Protein AF-A0A7Y5DIR7-F1 (afdb_monomer_lite)

Sequence (79 aa):
MAVRHNSNHLPIEDRPAIIETRSRVGDREADASIGKRHRQAIVSIIEWKSGFTLFLFVGLLKSATGVGSKLVDCRFREE

pLDDT: mean 85.77, std 13.22, range [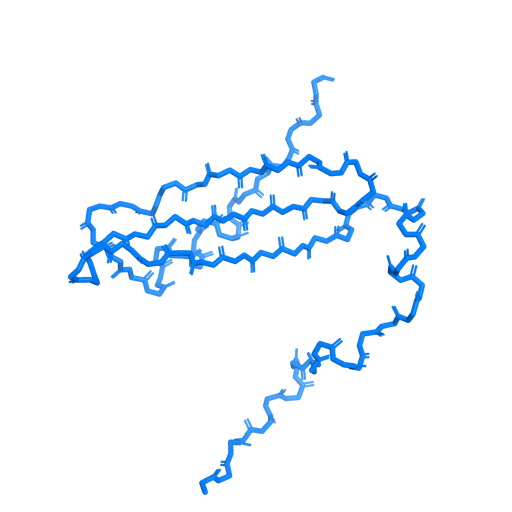38.62, 97.0]

Secondary structure (DSSP, 8-state):
------TT---GGGS-GGGGG--STT-EEEEEEEPGGG--EEEEEEETTT--EEEEEEESS--HHHHHHHHHH------

Radius of gyration: 14.86 Å; chains: 1; bounding box: 36×24×45 Å

Foldseek 3Di:
DDDPPPVPDDPPVRDDPVVVVLPDWDDKDKDWDADPPRQWIWIWMATSNVRDIDIHTLDRGDDPVSNVCCVVVDDDDDD

Structure (mmCIF, N/CA/C/O backbone):
data_AF-A0A7Y5DIR7-F1
#
_entry.id   AF-A0A7Y5DIR7-F1
#
loop_
_atom_site.group_PDB
_atom_site.id
_atom_site.type_symbol
_atom_site.label_atom_id
_atom_site.label_alt_id
_atom_site.label_comp_id
_atom_site.label_asym_id
_atom_site.label_entity_id
_atom_site.label_seq_id
_atom_site.pdbx_PDB_ins_code
_atom_site.Cartn_x
_atom_site.Cartn_y
_atom_site.Cartn_z
_atom_site.occupancy
_atom_site.B_iso_or_equiv
_atom_site.auth_seq_id
_atom_site.auth_comp_id
_atom_site.auth_asym_id
_atom_site.auth_atom_id
_atom_site.pdbx_PDB_model_num
ATOM 1 N N . MET A 1 1 ? -11.011 -2.541 -26.290 1.00 38.62 1 MET A N 1
ATOM 2 C CA . MET A 1 1 ? -9.994 -3.429 -25.689 1.00 38.62 1 MET A CA 1
ATOM 3 C C . MET A 1 1 ? -10.612 -4.029 -24.435 1.00 38.62 1 MET A C 1
ATOM 5 O O . MET A 1 1 ? -10.764 -3.320 -23.454 1.00 38.62 1 MET A O 1
ATOM 9 N N . ALA A 1 2 ? -11.107 -5.267 -24.504 1.00 44.50 2 ALA A N 1
ATOM 10 C CA . ALA A 1 2 ? -11.753 -5.908 -23.361 1.00 44.50 2 ALA A CA 1
ATOM 11 C C . ALA A 1 2 ? -10.666 -6.430 -22.413 1.00 44.50 2 ALA A C 1
ATOM 13 O O . ALA A 1 2 ? -9.950 -7.375 -22.746 1.00 44.50 2 ALA A O 1
ATOM 14 N N . VAL A 1 3 ? -10.505 -5.775 -21.264 1.00 54.59 3 VAL A N 1
ATOM 15 C CA . VAL A 1 3 ? -9.664 -6.285 -20.179 1.00 54.59 3 VAL A CA 1
ATOM 16 C C . VAL A 1 3 ? -10.353 -7.542 -19.659 1.00 54.59 3 VAL A C 1
ATOM 18 O O . VAL A 1 3 ? -11.500 -7.485 -19.219 1.00 54.59 3 VAL A O 1
ATOM 21 N N . ARG A 1 4 ? -9.693 -8.698 -19.772 1.00 51.41 4 ARG A N 1
ATOM 22 C CA . ARG A 1 4 ? -10.198 -9.932 -19.167 1.00 51.41 4 ARG A CA 1
ATOM 23 C C . ARG A 1 4 ? -10.253 -9.713 -17.658 1.00 51.41 4 ARG A C 1
ATOM 25 O O . ARG A 1 4 ? -9.215 -9.510 -17.037 1.00 51.41 4 ARG A O 1
ATOM 32 N N . HIS A 1 5 ? -11.459 -9.725 -17.099 1.00 55.97 5 HIS A N 1
ATOM 33 C CA . HIS A 1 5 ? -11.669 -9.660 -15.660 1.00 55.97 5 HIS A CA 1
ATOM 34 C C . HIS A 1 5 ? -11.110 -10.956 -15.067 1.00 55.97 5 HIS A C 1
ATOM 36 O O . HI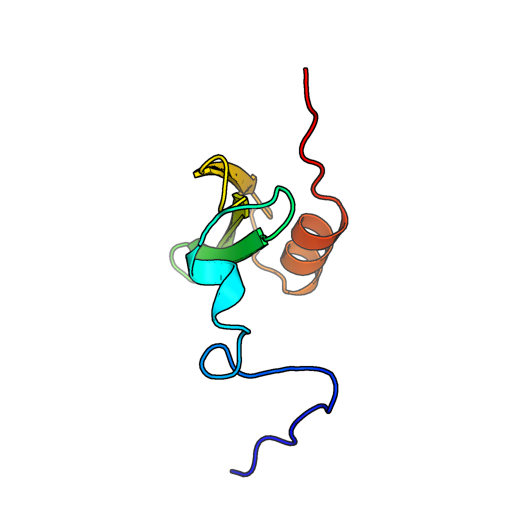S A 1 5 ? -11.660 -12.037 -15.278 1.00 55.97 5 HIS A O 1
ATOM 42 N N . ASN A 1 6 ? -9.958 -10.8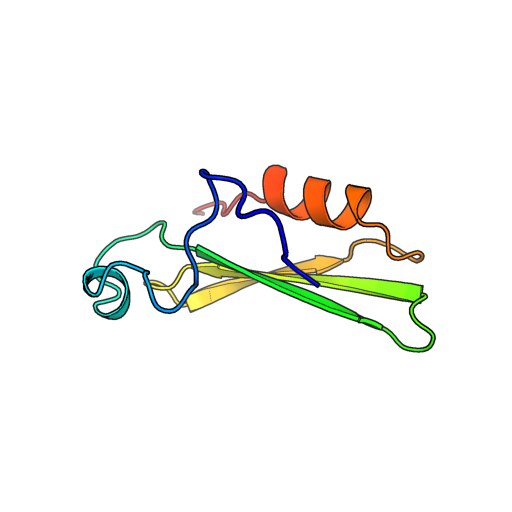70 -14.407 1.00 58.47 6 ASN A N 1
ATOM 43 C CA . ASN A 1 6 ? -9.488 -11.956 -13.564 1.00 58.47 6 ASN A CA 1
ATOM 44 C C . ASN A 1 6 ? -10.483 -12.053 -12.401 1.00 58.47 6 ASN A C 1
ATOM 46 O O . ASN A 1 6 ? -10.658 -11.082 -11.670 1.00 58.47 6 ASN A O 1
ATOM 50 N N . SER A 1 7 ? -11.154 -13.193 -12.246 1.00 60.19 7 SER A N 1
ATOM 51 C CA . SER A 1 7 ? -12.279 -13.402 -11.318 1.00 60.19 7 SER A CA 1
ATOM 52 C C . SER A 1 7 ? -11.928 -13.237 -9.833 1.00 60.19 7 SER A C 1
ATOM 54 O O . SER A 1 7 ? -12.803 -13.356 -8.985 1.00 60.19 7 SER A O 1
ATOM 56 N N . ASN A 1 8 ? -10.658 -12.964 -9.521 1.00 71.31 8 ASN A N 1
ATOM 57 C CA . ASN A 1 8 ? -10.155 -12.702 -8.175 1.00 71.31 8 ASN A CA 1
ATOM 58 C C . ASN A 1 8 ? -9.865 -11.212 -7.896 1.00 71.31 8 ASN A C 1
ATOM 60 O O . ASN A 1 8 ? -9.291 -10.888 -6.861 1.00 71.31 8 ASN A O 1
ATOM 64 N N . HIS A 1 9 ? -10.200 -10.307 -8.821 1.00 72.31 9 HIS A N 1
ATOM 65 C CA . HIS A 1 9 ? -10.111 -8.863 -8.608 1.00 72.31 9 HIS A CA 1
ATOM 66 C C . HIS A 1 9 ? -11.521 -8.295 -8.542 1.00 72.31 9 HIS A C 1
ATOM 68 O O . HIS A 1 9 ? -12.286 -8.441 -9.491 1.00 72.31 9 HIS A O 1
ATOM 74 N N . LEU A 1 10 ? -11.840 -7.652 -7.424 1.00 81.38 10 LEU A N 1
ATOM 75 C CA . LEU A 1 10 ? -13.032 -6.829 -7.294 1.00 81.38 10 LEU A CA 1
ATOM 76 C C . LEU A 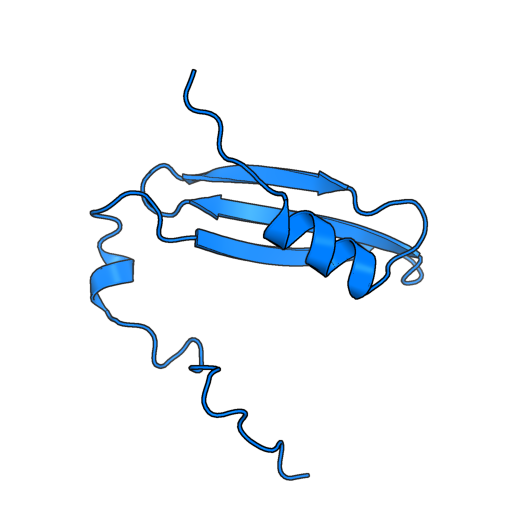1 10 ? -12.633 -5.372 -7.575 1.00 81.38 10 LEU A C 1
ATOM 78 O O . LEU A 1 10 ? -11.610 -4.927 -7.039 1.00 81.38 10 LEU A O 1
ATOM 82 N N . PRO A 1 11 ? -13.379 -4.642 -8.421 1.00 85.12 11 PRO A N 1
ATOM 83 C CA . PRO A 1 11 ? -13.247 -3.195 -8.552 1.00 85.12 11 PRO A CA 1
ATOM 84 C C . PRO A 1 11 ? -13.364 -2.496 -7.193 1.00 85.12 11 PRO A C 1
ATOM 86 O O . PRO A 1 11 ? -14.006 -3.004 -6.270 1.00 85.12 11 PRO A O 1
ATOM 89 N N . ILE A 1 12 ? -12.746 -1.321 -7.053 1.00 82.94 12 ILE A N 1
ATOM 90 C CA . ILE A 1 12 ? -12.774 -0.585 -5.780 1.00 82.94 12 ILE A CA 1
ATOM 91 C C . ILE A 1 12 ? -14.186 -0.093 -5.448 1.00 82.94 12 ILE A C 1
ATOM 93 O O . ILE A 1 12 ? -14.545 0.022 -4.279 1.00 82.94 12 ILE A O 1
ATOM 97 N N . GLU A 1 13 ? -14.991 0.140 -6.480 1.00 87.81 13 GLU A N 1
ATOM 98 C CA . GLU A 1 13 ? -16.395 0.528 -6.401 1.00 87.81 13 GLU A CA 1
ATOM 99 C C . GLU A 1 13 ? -17.266 -0.587 -5.806 1.00 87.81 13 GLU A C 1
ATOM 101 O O . GLU A 1 13 ? -18.282 -0.302 -5.177 1.00 87.81 13 GLU A O 1
ATOM 106 N N . ASP A 1 14 ? -16.832 -1.844 -5.943 1.00 89.12 14 ASP A N 1
ATOM 107 C CA . ASP A 1 14 ? -17.544 -3.030 -5.461 1.00 89.12 14 ASP A CA 1
ATOM 108 C C . ASP A 1 14 ? -17.093 -3.456 -4.050 1.00 89.12 14 ASP A C 1
ATOM 110 O O . ASP A 1 14 ? -17.482 -4.518 -3.548 1.00 89.12 14 ASP A O 1
ATOM 114 N N . ARG A 1 15 ? -16.259 -2.649 -3.376 1.00 86.38 15 ARG A N 1
ATOM 115 C CA . ARG A 1 15 ? -15.792 -2.961 -2.020 1.00 86.38 15 ARG A CA 1
ATOM 116 C C . ARG A 1 15 ? -16.955 -2.925 -1.015 1.00 86.38 15 ARG A C 1
ATOM 118 O O . ARG A 1 15 ? -17.801 -2.033 -1.078 1.00 86.38 15 ARG A O 1
ATOM 125 N N . PRO A 1 16 ? -17.003 -3.843 -0.033 1.00 88.00 16 PRO A N 1
ATOM 126 C CA . PRO A 1 16 ? -18.032 -3.821 0.999 1.00 88.00 16 PRO A CA 1
ATOM 127 C C . PRO A 1 16 ? -18.104 -2.474 1.735 1.00 88.00 16 PRO A C 1
ATOM 129 O O . PRO A 1 16 ? -17.106 -2.000 2.272 1.00 88.00 16 PRO A O 1
ATOM 132 N N . ALA A 1 17 ? -19.303 -1.901 1.864 1.00 89.56 17 ALA A N 1
ATOM 133 C CA . ALA A 1 17 ? -19.503 -0.616 2.548 1.00 89.56 17 ALA A CA 1
ATOM 134 C C . ALA A 1 17 ? -19.042 -0.619 4.021 1.00 89.56 17 ALA A C 1
ATOM 136 O O . ALA A 1 17 ? -18.717 0.426 4.577 1.00 89.56 17 ALA A O 1
ATOM 137 N N . ILE A 1 18 ? -18.965 -1.797 4.659 1.00 88.19 18 ILE A N 1
ATOM 138 C CA . ILE A 1 18 ? -18.463 -1.939 6.034 1.00 88.19 18 ILE A CA 1
ATOM 139 C C . ILE A 1 18 ? -17.031 -1.410 6.193 1.00 88.19 18 ILE A C 1
ATOM 141 O O . ILE A 1 18 ? -16.679 -0.967 7.284 1.00 88.19 18 ILE A O 1
ATOM 145 N N . ILE A 1 19 ? -16.211 -1.414 5.138 1.00 85.62 19 ILE A N 1
ATOM 146 C CA . ILE A 1 19 ? -14.815 -0.975 5.233 1.00 85.62 19 ILE A CA 1
ATOM 147 C C . ILE A 1 19 ? -14.731 0.548 5.497 1.00 85.62 19 ILE A C 1
ATOM 149 O O . ILE A 1 19 ? -13.863 0.996 6.244 1.00 85.62 19 ILE A O 1
ATOM 153 N N . GLU A 1 20 ? -15.711 1.338 5.034 1.00 87.44 20 GLU A N 1
ATOM 154 C CA . GLU A 1 20 ? -15.807 2.784 5.326 1.00 87.44 20 GLU A CA 1
ATOM 155 C C . GLU A 1 20 ? -15.991 3.084 6.817 1.00 87.44 20 GLU A C 1
ATOM 157 O O . GLU A 1 20 ? -15.639 4.160 7.295 1.00 87.44 20 GLU A O 1
ATOM 162 N N . THR A 1 21 ? -16.523 2.125 7.580 1.00 91.81 21 THR A N 1
ATOM 163 C CA . THR A 1 21 ? -16.734 2.295 9.024 1.00 91.81 21 THR A CA 1
ATOM 164 C C . THR A 1 21 ? -15.432 2.296 9.819 1.00 91.81 21 THR A C 1
ATOM 166 O O . THR A 1 21 ? -15.448 2.685 10.985 1.00 91.81 21 THR A O 1
ATOM 169 N N . ARG A 1 22 ? -14.318 1.837 9.221 1.00 91.12 22 ARG A N 1
ATOM 170 C CA . ARG A 1 22 ? -12.989 1.757 9.858 1.00 91.12 22 ARG A CA 1
ATOM 171 C C . ARG A 1 22 ? -13.022 1.078 11.238 1.00 91.12 22 ARG A C 1
ATOM 173 O O . ARG A 1 22 ? -12.290 1.437 12.156 1.00 91.12 22 ARG A O 1
ATOM 180 N N . SER A 1 23 ? -13.910 0.098 11.407 1.00 90.44 23 SER A N 1
ATOM 181 C CA . SER A 1 23 ? -14.258 -0.471 12.717 1.00 90.44 23 SER A CA 1
ATOM 182 C C . SER A 1 23 ? -13.332 -1.606 13.179 1.00 90.44 23 SER A C 1
ATOM 184 O O . SER A 1 23 ? -13.189 -1.844 14.386 1.00 90.44 23 SER A O 1
ATOM 186 N N . ARG A 1 24 ? -12.628 -2.275 12.258 1.00 90.50 24 ARG A N 1
ATOM 187 C CA . ARG A 1 24 ? -11.722 -3.404 12.542 1.00 90.50 24 ARG A CA 1
ATOM 188 C C . ARG A 1 24 ? -10.300 -3.143 12.051 1.00 90.50 24 ARG A C 1
ATOM 190 O O . ARG A 1 24 ? -10.108 -2.391 11.107 1.00 90.50 24 ARG A O 1
ATOM 197 N N . VAL A 1 25 ? -9.327 -3.775 12.708 1.00 89.44 25 VAL A N 1
ATOM 198 C CA . VAL A 1 25 ? -7.923 -3.748 12.276 1.00 89.44 25 VAL A CA 1
ATOM 199 C C . VAL A 1 25 ? -7.734 -4.743 11.137 1.00 89.44 25 VAL A C 1
ATOM 201 O O . VAL A 1 25 ? -8.226 -5.870 11.221 1.00 89.44 25 VAL A O 1
ATOM 204 N N . GLY A 1 26 ? -6.976 -4.348 10.115 1.00 86.06 26 GLY A N 1
ATOM 205 C CA . GLY A 1 26 ? -6.463 -5.260 9.088 1.00 86.06 26 GLY A CA 1
ATOM 206 C C . GLY A 1 26 ? -6.977 -4.994 7.678 1.00 86.06 26 GLY A C 1
ATOM 207 O O . GLY A 1 26 ? -6.420 -5.555 6.734 1.00 86.06 26 GLY A O 1
ATOM 208 N N . ASP A 1 27 ? -7.961 -4.109 7.517 1.00 89.62 27 ASP A N 1
ATOM 209 C CA . ASP A 1 27 ? -8.292 -3.561 6.205 1.00 89.62 27 ASP A CA 1
ATOM 210 C C . ASP A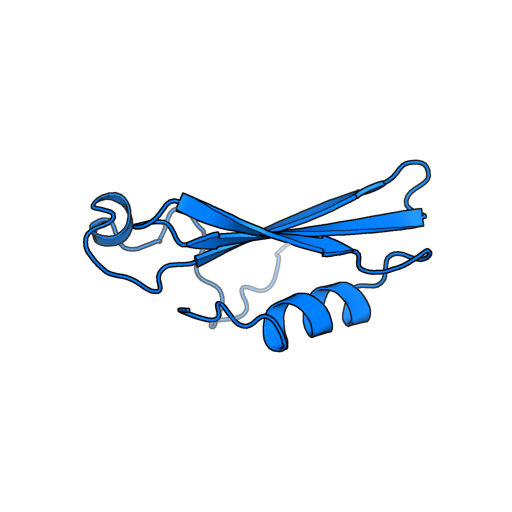 1 27 ? -7.151 -2.629 5.774 1.00 89.62 27 ASP A C 1
ATOM 212 O O . ASP A 1 27 ? -6.812 -1.663 6.467 1.00 89.62 27 ASP A O 1
ATOM 216 N N . ARG A 1 28 ? -6.504 -2.975 4.657 1.00 89.62 28 ARG A N 1
ATOM 217 C CA . ARG A 1 28 ? -5.309 -2.290 4.165 1.00 89.62 28 ARG A CA 1
ATOM 218 C C . ARG A 1 28 ? -5.479 -1.860 2.724 1.00 89.62 28 ARG A C 1
ATOM 220 O O . ARG A 1 28 ? -5.990 -2.614 1.900 1.00 89.62 28 ARG A O 1
ATOM 227 N N . GLU A 1 29 ? -4.955 -0.686 2.424 1.00 91.44 29 GLU A N 1
ATOM 228 C CA . GLU A 1 29 ? -4.833 -0.156 1.071 1.00 91.44 29 GLU A CA 1
ATOM 229 C C . GLU A 1 29 ? -3.363 0.101 0.775 1.00 91.44 29 GLU A C 1
ATOM 231 O O . GLU A 1 29 ? -2.586 0.431 1.676 1.00 91.44 29 GLU A O 1
ATOM 236 N N . ALA A 1 30 ? -2.967 -0.115 -0.475 1.00 93.44 30 ALA A N 1
ATOM 237 C CA . ALA A 1 30 ? -1.590 0.053 -0.880 1.00 93.44 30 ALA A CA 1
ATOM 238 C C . ALA A 1 30 ? -1.476 0.710 -2.250 1.00 93.44 30 ALA A C 1
ATOM 240 O O . ALA A 1 30 ? -2.122 0.289 -3.206 1.00 93.44 30 ALA A O 1
ATOM 241 N N . ASP A 1 31 ? -0.563 1.669 -2.344 1.00 94.31 31 ASP A N 1
ATOM 242 C CA . ASP A 1 31 ? -0.270 2.418 -3.558 1.00 94.31 31 ASP A CA 1
ATOM 243 C C . ASP A 1 31 ? 1.207 2.305 -3.918 1.00 94.31 31 ASP A C 1
ATOM 245 O O . ASP A 1 31 ? 2.075 2.122 -3.061 1.00 94.31 31 ASP A O 1
ATOM 249 N N . ALA A 1 32 ? 1.511 2.468 -5.205 1.00 94.56 32 ALA A N 1
ATOM 250 C CA . ALA A 1 32 ? 2.876 2.552 -5.704 1.00 94.56 32 ALA A CA 1
ATOM 251 C C . ALA A 1 32 ? 3.105 3.900 -6.399 1.00 94.56 32 ALA A C 1
ATOM 253 O O . ALA A 1 32 ? 2.642 4.140 -7.513 1.00 94.56 32 ALA A O 1
ATOM 254 N N . SER A 1 33 ? 3.885 4.769 -5.761 1.00 95.31 33 SER A N 1
ATOM 255 C CA . SER A 1 33 ? 4.327 6.037 -6.339 1.00 95.31 33 SER A CA 1
ATOM 256 C C . SER A 1 33 ? 5.586 5.833 -7.175 1.00 95.31 33 SER A C 1
ATOM 258 O O . SER A 1 33 ? 6.596 5.326 -6.683 1.00 95.31 33 SER A O 1
ATOM 260 N N . ILE A 1 34 ? 5.552 6.252 -8.442 1.00 94.69 34 ILE A N 1
ATOM 261 C CA . ILE A 1 34 ? 6.676 6.119 -9.373 1.00 94.69 34 ILE A CA 1
ATOM 262 C C . ILE A 1 34 ? 7.467 7.428 -9.463 1.00 94.69 34 ILE A C 1
ATOM 264 O O . ILE A 1 34 ? 6.932 8.479 -9.801 1.00 94.69 34 ILE A O 1
ATOM 268 N N . GLY A 1 35 ? 8.770 7.347 -9.197 1.00 91.75 35 GLY A N 1
ATOM 269 C CA . GLY A 1 35 ? 9.687 8.482 -9.219 1.00 91.75 35 GLY A CA 1
ATOM 270 C C . GLY A 1 35 ? 10.019 8.991 -10.626 1.00 91.75 35 GLY A C 1
ATOM 271 O O . GLY A 1 35 ? 9.752 8.348 -11.646 1.00 91.75 35 GLY A O 1
ATOM 272 N N . LYS A 1 36 ? 10.675 10.159 -10.677 1.00 92.12 36 LYS A N 1
ATOM 273 C CA . LYS A 1 36 ? 11.047 10.859 -11.918 1.00 92.12 36 LYS A CA 1
ATOM 274 C C . LYS A 1 36 ? 11.784 9.939 -12.899 1.00 92.12 36 LYS A C 1
ATOM 276 O O . LYS A 1 36 ? 12.609 9.111 -12.508 1.00 92.12 36 LYS A O 1
ATOM 281 N N . ARG A 1 37 ? 11.505 10.117 -14.198 1.00 91.19 37 ARG A N 1
ATOM 282 C CA . ARG A 1 37 ? 12.037 9.275 -15.290 1.00 91.19 37 ARG A CA 1
ATOM 283 C C . ARG A 1 37 ? 11.714 7.790 -15.106 1.00 91.19 37 ARG A C 1
ATOM 285 O O . ARG A 1 37 ? 12.423 6.951 -15.652 1.00 91.19 37 ARG A O 1
ATOM 292 N N . HIS A 1 38 ? 10.676 7.471 -14.329 1.00 88.31 38 HIS A N 1
ATOM 293 C CA . HIS A 1 38 ? 10.229 6.105 -14.104 1.00 88.31 38 HIS A CA 1
ATOM 294 C C . HIS A 1 38 ? 11.326 5.196 -13.520 1.00 88.31 38 HIS A C 1
ATOM 296 O O . HIS A 1 38 ? 11.351 4.002 -13.805 1.00 88.31 38 HIS A O 1
ATOM 302 N N . ARG A 1 39 ? 12.253 5.754 -12.726 1.00 89.44 39 ARG A N 1
ATOM 303 C CA . ARG A 1 39 ? 13.405 5.005 -12.199 1.00 89.44 39 ARG A CA 1
ATOM 304 C C . ARG A 1 39 ? 13.170 4.420 -10.825 1.00 89.44 39 ARG A C 1
ATOM 306 O O . ARG A 1 39 ? 13.559 3.296 -10.604 1.00 89.44 39 ARG A O 1
ATOM 313 N N . GLN A 1 40 ? 12.531 5.135 -9.917 1.00 93.81 40 GLN A N 1
ATOM 314 C CA . GLN A 1 40 ? 12.356 4.682 -8.536 1.00 93.81 40 GLN A CA 1
ATOM 315 C C . GLN A 1 40 ? 10.888 4.388 -8.257 1.00 93.81 40 GLN A C 1
ATOM 317 O O . GLN A 1 40 ? 10.013 4.848 -8.994 1.00 93.81 40 GLN A O 1
ATOM 322 N N . ALA A 1 41 ? 10.622 3.643 -7.191 1.00 95.94 41 ALA A N 1
ATOM 323 C CA . ALA A 1 41 ? 9.274 3.471 -6.678 1.00 95.94 41 ALA A CA 1
ATOM 324 C C . ALA A 1 41 ? 9.270 3.454 -5.149 1.00 95.94 41 ALA A C 1
ATOM 326 O O . ALA A 1 41 ? 10.200 2.944 -4.515 1.00 95.94 41 ALA A O 1
ATOM 327 N N . ILE A 1 42 ? 8.206 4.008 -4.582 1.00 96.44 42 ILE A N 1
ATOM 328 C CA . ILE A 1 42 ? 7.865 3.903 -3.167 1.00 96.44 42 ILE A CA 1
ATOM 329 C C . ILE A 1 42 ? 6.497 3.238 -3.100 1.00 96.44 42 ILE A C 1
ATOM 331 O O . ILE A 1 42 ? 5.590 3.628 -3.831 1.00 96.44 42 ILE A O 1
ATOM 335 N N . VAL A 1 43 ? 6.368 2.238 -2.239 1.00 97.00 43 VAL A N 1
ATOM 336 C CA . VAL A 1 43 ? 5.084 1.635 -1.889 1.00 97.00 43 VAL A CA 1
ATOM 337 C C . VAL A 1 43 ? 4.614 2.256 -0.582 1.00 97.00 43 VAL A C 1
ATOM 339 O O . VAL A 1 43 ? 5.382 2.288 0.379 1.00 97.00 43 VAL A O 1
ATOM 342 N N . SER A 1 44 ? 3.384 2.750 -0.544 1.00 96.50 44 SER A N 1
ATOM 343 C CA . SER A 1 44 ? 2.707 3.157 0.688 1.00 96.50 44 SER A CA 1
ATOM 344 C C . SER A 1 44 ? 1.649 2.125 1.036 1.00 96.50 44 SER A C 1
ATOM 346 O O . SER A 1 44 ? 0.929 1.682 0.149 1.00 96.50 44 SER A O 1
ATOM 348 N N . ILE A 1 45 ? 1.565 1.731 2.305 1.00 95.62 45 ILE A N 1
ATOM 349 C CA . ILE A 1 45 ? 0.538 0.811 2.806 1.00 95.62 45 ILE A CA 1
ATOM 350 C C . ILE A 1 45 ? -0.083 1.432 4.045 1.00 95.62 45 ILE A C 1
ATOM 352 O O . ILE A 1 45 ? 0.635 1.737 4.996 1.00 95.62 45 ILE A O 1
ATOM 356 N N . ILE A 1 46 ? -1.399 1.593 4.037 1.00 93.69 46 ILE A N 1
ATOM 357 C CA . ILE A 1 46 ? -2.168 2.162 5.141 1.00 93.69 46 ILE A CA 1
ATOM 358 C C . ILE A 1 46 ? -3.089 1.101 5.737 1.00 93.69 46 ILE A C 1
ATOM 360 O O . ILE A 1 46 ? -3.718 0.342 5.005 1.00 93.69 46 ILE A O 1
ATOM 364 N N . 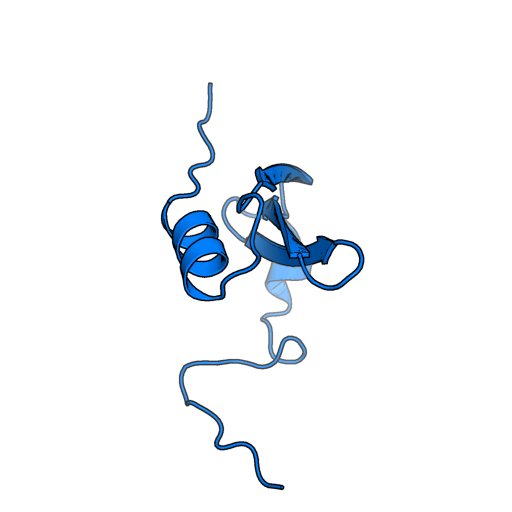GLU A 1 47 ? -3.175 1.051 7.064 1.00 93.25 47 GLU A N 1
ATOM 365 C CA . GLU A 1 47 ? -4.228 0.330 7.783 1.00 93.25 47 GLU A CA 1
ATOM 366 C C . GLU A 1 47 ? -5.341 1.326 8.131 1.00 93.25 47 GLU A C 1
ATOM 368 O O . GLU A 1 47 ? -5.090 2.351 8.764 1.00 93.25 47 GLU A O 1
ATOM 373 N N . TRP A 1 48 ? -6.564 1.084 7.660 1.00 91.38 48 TRP A N 1
ATOM 374 C CA . TRP A 1 48 ? -7.603 2.119 7.653 1.00 91.38 48 TRP A CA 1
ATOM 375 C C . TRP A 1 48 ? -8.136 2.498 9.035 1.00 91.38 48 TRP A C 1
ATOM 377 O O . TRP A 1 48 ? -8.536 3.651 9.216 1.00 91.38 48 TRP A O 1
ATOM 387 N N . LYS A 1 49 ? -8.159 1.576 10.005 1.00 91.94 49 LYS A N 1
ATOM 388 C CA . LYS A 1 49 ? -8.667 1.876 11.350 1.00 91.94 49 LYS A CA 1
ATOM 389 C C . LYS A 1 49 ? -7.726 2.783 12.131 1.00 91.94 49 LYS A C 1
ATOM 391 O O . LYS A 1 49 ? -8.166 3.772 12.710 1.00 91.94 49 LYS A O 1
ATOM 396 N N . SER A 1 50 ? -6.447 2.441 12.163 1.00 91.31 50 SER A N 1
ATOM 397 C CA . SER A 1 50 ? -5.414 3.173 12.897 1.00 91.31 50 SER A CA 1
ATOM 398 C C . SER A 1 50 ? -4.854 4.358 12.111 1.00 91.31 50 SER A C 1
ATOM 400 O O . SER A 1 50 ? -4.297 5.276 12.705 1.00 91.31 50 SER A O 1
ATOM 402 N N . GLY A 1 51 ? -4.962 4.341 10.779 1.00 90.69 51 GLY A N 1
ATOM 403 C CA . GLY A 1 51 ? -4.257 5.272 9.898 1.00 90.69 51 GLY A CA 1
ATOM 404 C C . GLY A 1 51 ? -2.740 5.048 9.868 1.00 90.69 51 GLY A C 1
ATOM 405 O O . GLY A 1 51 ? -2.018 5.825 9.237 1.00 90.69 51 GLY A O 1
ATOM 406 N N . PHE A 1 52 ? -2.232 4.004 10.533 1.00 92.62 52 PHE A N 1
ATOM 407 C CA . PHE A 1 52 ? -0.809 3.705 10.545 1.00 92.62 52 PHE A CA 1
ATOM 408 C C . PHE A 1 52 ? -0.344 3.411 9.118 1.00 92.62 52 PHE A C 1
ATOM 410 O O . PHE A 1 52 ? -0.924 2.584 8.408 1.00 92.62 52 PHE A O 1
ATOM 417 N N . THR A 1 53 ? 0.696 4.126 8.692 1.00 93.88 53 THR A N 1
ATOM 418 C CA . THR A 1 53 ? 1.142 4.149 7.300 1.00 93.88 53 THR A CA 1
ATOM 419 C C . THR A 1 53 ? 2.611 3.761 7.207 1.00 93.88 53 THR A C 1
ATOM 421 O O . THR A 1 53 ? 3.473 4.381 7.827 1.00 93.88 53 THR A O 1
ATOM 424 N N . LEU A 1 54 ? 2.901 2.751 6.391 1.00 94.75 54 LEU A N 1
ATOM 425 C CA . LEU A 1 54 ? 4.253 2.312 6.065 1.00 94.75 54 LEU A CA 1
ATOM 426 C C . LEU A 1 54 ? 4.660 2.831 4.690 1.00 94.75 54 LEU A C 1
ATOM 428 O O . LEU A 1 54 ? 3.924 2.664 3.720 1.00 94.75 54 LEU A O 1
ATOM 432 N N . PHE A 1 55 ? 5.871 3.380 4.594 1.00 95.25 55 PHE A N 1
ATOM 433 C CA . PHE A 1 55 ? 6.510 3.722 3.326 1.00 95.25 55 PHE A CA 1
ATOM 434 C C . PHE A 1 55 ? 7.701 2.798 3.079 1.00 95.25 55 PHE A C 1
ATOM 436 O O . PHE A 1 55 ? 8.627 2.719 3.884 1.00 95.25 55 PHE A O 1
ATOM 443 N N . LEU A 1 56 ? 7.686 2.102 1.945 1.00 95.19 56 LEU A N 1
ATOM 444 C CA . LEU A 1 56 ? 8.679 1.103 1.575 1.00 95.19 56 LEU A CA 1
ATOM 445 C C . LEU A 1 56 ? 9.355 1.506 0.267 1.00 95.19 56 LEU A C 1
ATOM 447 O O . LEU A 1 56 ? 8.736 1.545 -0.797 1.00 95.19 56 LEU A O 1
ATOM 451 N N . PHE A 1 57 ? 10.658 1.771 0.326 1.00 95.19 57 PHE A N 1
ATOM 452 C CA . PHE A 1 57 ? 11.448 2.032 -0.872 1.00 95.19 57 PHE A CA 1
ATOM 453 C C . PHE A 1 57 ? 11.714 0.729 -1.636 1.00 95.19 57 PHE A C 1
ATOM 455 O O . PHE A 1 57 ? 12.233 -0.239 -1.074 1.00 95.19 57 PHE A O 1
ATOM 462 N N . VAL A 1 58 ? 11.372 0.701 -2.926 1.00 93.31 58 VAL A N 1
ATOM 463 C CA . VAL A 1 58 ? 11.532 -0.488 -3.784 1.00 93.31 58 VAL A CA 1
ATOM 464 C C . VAL A 1 58 ? 12.974 -0.641 -4.273 1.00 93.31 58 VAL A C 1
ATOM 466 O O . VAL A 1 58 ? 13.432 -1.760 -4.490 1.00 93.31 58 VAL A O 1
ATOM 469 N N . GLY A 1 59 ? 13.708 0.466 -4.414 1.00 89.12 59 GLY A N 1
ATOM 470 C CA . GLY A 1 59 ? 15.079 0.479 -4.920 1.00 89.12 59 GLY A CA 1
ATOM 471 C C . GLY A 1 59 ? 15.315 1.541 -5.995 1.00 89.12 59 GLY A C 1
ATOM 472 O O . GLY A 1 59 ? 14.432 2.324 -6.350 1.00 89.12 59 GLY A O 1
ATOM 473 N N . LEU A 1 60 ? 16.538 1.557 -6.536 1.00 86.81 60 LEU A N 1
ATOM 474 C CA . LEU A 1 60 ? 16.966 2.504 -7.578 1.00 86.81 60 LEU A CA 1
ATOM 475 C C . LEU A 1 60 ? 16.313 2.261 -8.949 1.00 86.81 60 LEU A C 1
ATOM 477 O O . LEU A 1 60 ? 16.367 3.149 -9.801 1.00 86.81 60 LEU A O 1
ATOM 481 N N . LEU A 1 61 ? 15.722 1.078 -9.148 1.00 88.94 61 LEU A N 1
ATOM 482 C CA . LEU A 1 61 ? 14.980 0.676 -10.340 1.00 88.94 61 LEU A CA 1
ATOM 483 C C . LEU A 1 61 ? 13.573 0.218 -9.942 1.00 88.94 61 LEU A C 1
ATOM 485 O O . LEU A 1 61 ? 13.420 -0.670 -9.103 1.00 88.94 61 LEU A O 1
ATOM 489 N N . LYS A 1 62 ? 12.540 0.788 -10.570 1.00 90.31 62 LYS A N 1
ATOM 490 C CA . LYS A 1 62 ? 11.164 0.331 -10.398 1.00 90.31 62 LYS A CA 1
ATOM 491 C C . LYS A 1 62 ? 11.013 -1.013 -11.101 1.00 90.31 62 LYS A C 1
ATOM 493 O O . LYS A 1 62 ? 11.356 -1.159 -12.276 1.00 90.31 62 LYS A O 1
ATOM 498 N N . SER A 1 63 ? 10.448 -1.981 -10.405 1.00 93.06 63 SER A N 1
ATOM 499 C CA . SER A 1 63 ? 10.084 -3.267 -10.986 1.00 93.06 63 SER A CA 1
ATOM 500 C C . SER A 1 63 ? 8.773 -3.737 -10.374 1.00 93.06 63 SER A C 1
ATOM 502 O O . SER A 1 63 ? 8.519 -3.510 -9.191 1.00 93.06 63 SER A O 1
ATOM 504 N N . ALA A 1 64 ? 7.932 -4.380 -11.185 1.00 92.12 64 ALA A N 1
ATOM 505 C CA . ALA A 1 64 ? 6.683 -4.964 -10.700 1.00 92.12 64 ALA A CA 1
ATOM 506 C C . ALA A 1 64 ? 6.966 -6.030 -9.631 1.00 92.12 64 ALA A C 1
ATOM 508 O O . ALA A 1 64 ? 6.318 -6.042 -8.590 1.00 92.12 64 ALA A O 1
ATOM 509 N N . THR A 1 65 ? 8.002 -6.849 -9.843 1.00 94.38 65 THR A N 1
ATOM 510 C CA . THR A 1 65 ? 8.475 -7.835 -8.865 1.00 94.38 65 THR A CA 1
ATOM 511 C C . THR A 1 65 ? 8.885 -7.178 -7.553 1.00 94.38 65 THR A C 1
ATOM 513 O O . THR A 1 65 ? 8.445 -7.618 -6.501 1.00 94.38 65 THR A O 1
ATOM 516 N N . GLY A 1 66 ? 9.666 -6.094 -7.598 1.00 93.50 66 GLY A N 1
ATOM 517 C CA . GLY A 1 66 ? 10.099 -5.389 -6.393 1.00 93.50 66 GLY A CA 1
ATOM 518 C C . GLY A 1 66 ? 8.929 -4.796 -5.610 1.00 93.50 66 GLY A C 1
ATOM 519 O O . GLY A 1 66 ? 8.889 -4.927 -4.391 1.00 93.50 66 GLY A O 1
ATOM 520 N N . VAL A 1 67 ? 7.951 -4.199 -6.300 1.00 93.44 67 VAL A N 1
ATOM 521 C CA . VAL A 1 67 ? 6.705 -3.720 -5.675 1.00 93.44 67 VAL A CA 1
ATOM 522 C C . VAL A 1 67 ? 5.941 -4.881 -5.033 1.00 93.44 67 VAL A C 1
ATOM 524 O O . VAL A 1 67 ? 5.580 -4.794 -3.862 1.00 93.44 67 VAL A O 1
ATOM 527 N N . GLY A 1 68 ? 5.752 -5.986 -5.761 1.00 93.25 68 GLY A N 1
ATOM 528 C CA . GLY A 1 68 ? 5.061 -7.177 -5.263 1.00 93.25 68 GLY A CA 1
ATOM 529 C C . GLY A 1 68 ? 5.721 -7.770 -4.019 1.00 93.25 68 GLY A C 1
ATOM 530 O O . GLY A 1 68 ? 5.036 -8.024 -3.033 1.00 93.25 68 GLY A O 1
ATOM 531 N N . SER A 1 69 ? 7.051 -7.903 -4.014 1.00 93.12 69 SER A N 1
ATOM 532 C CA . SER A 1 69 ? 7.798 -8.360 -2.837 1.00 93.12 69 SER A CA 1
ATOM 533 C C . SER A 1 69 ? 7.575 -7.440 -1.638 1.00 93.12 69 SER A C 1
ATOM 535 O O . SER A 1 69 ? 7.274 -7.921 -0.552 1.00 93.12 69 SER A O 1
ATOM 537 N N . LYS A 1 70 ? 7.624 -6.110 -1.820 1.00 93.25 70 LYS A N 1
ATOM 538 C CA . LYS A 1 70 ? 7.340 -5.172 -0.719 1.00 93.25 70 LYS A CA 1
ATOM 539 C C . LYS A 1 70 ? 5.920 -5.318 -0.172 1.00 93.25 70 LYS A C 1
ATOM 541 O O . LYS A 1 70 ? 5.752 -5.234 1.039 1.00 93.25 70 LYS A O 1
ATOM 546 N N . LEU A 1 71 ? 4.926 -5.554 -1.028 1.00 92.38 71 LEU A N 1
ATOM 547 C CA . LEU A 1 71 ? 3.537 -5.761 -0.605 1.00 92.38 71 LEU A CA 1
ATOM 548 C C . LEU A 1 71 ? 3.345 -7.076 0.164 1.00 92.38 71 LEU A C 1
ATOM 550 O O . LEU A 1 71 ? 2.626 -7.096 1.157 1.00 92.38 71 LEU A O 1
ATOM 554 N N . VAL A 1 72 ? 3.996 -8.163 -0.255 1.00 90.75 72 VAL A N 1
ATOM 555 C CA . VAL A 1 72 ? 3.870 -9.483 0.395 1.00 90.75 72 VAL A CA 1
ATOM 556 C C . VAL A 1 72 ? 4.641 -9.545 1.716 1.00 90.75 72 VAL A C 1
ATOM 558 O O . VAL A 1 72 ? 4.149 -10.090 2.713 1.00 90.75 72 VAL A O 1
ATOM 561 N N . ASP A 1 73 ? 5.838 -8.965 1.736 1.00 89.50 73 ASP A N 1
ATOM 562 C CA . ASP A 1 73 ? 6.757 -9.055 2.870 1.00 89.50 73 ASP A CA 1
ATOM 563 C C . ASP A 1 73 ? 6.481 -7.994 3.938 1.00 89.50 73 ASP A C 1
ATOM 565 O O . ASP A 1 73 ? 7.033 -8.069 5.038 1.00 89.50 73 ASP A O 1
ATOM 569 N N . CYS A 1 74 ? 5.625 -7.005 3.654 1.00 86.69 74 CYS A N 1
ATOM 570 C CA . CYS A 1 74 ? 5.288 -5.993 4.643 1.00 86.69 74 CYS A CA 1
ATOM 571 C C . CYS A 1 74 ? 4.661 -6.632 5.893 1.00 86.69 74 CYS A C 1
ATOM 573 O O . CYS A 1 74 ? 3.812 -7.533 5.837 1.00 86.69 74 CYS A O 1
ATOM 575 N N . ARG A 1 75 ? 5.104 -6.167 7.060 1.00 81.69 75 ARG A N 1
ATOM 576 C CA . ARG A 1 75 ? 4.565 -6.560 8.359 1.00 81.69 75 ARG A CA 1
ATOM 577 C C . ARG A 1 75 ? 4.386 -5.298 9.188 1.00 81.69 75 ARG A C 1
ATOM 579 O O . ARG A 1 75 ? 5.339 -4.552 9.392 1.00 81.69 75 ARG A O 1
ATOM 586 N N . PHE A 1 76 ? 3.161 -5.080 9.648 1.00 75.12 76 PHE A N 1
ATOM 587 C CA . PHE A 1 76 ? 2.881 -4.143 10.728 1.00 75.12 76 PHE A CA 1
ATOM 588 C C . PHE A 1 76 ? 3.312 -4.867 12.001 1.00 75.12 76 PHE A C 1
ATOM 590 O O . PHE A 1 76 ? 2.791 -5.944 12.299 1.00 75.12 76 PHE A O 1
ATOM 597 N N . ARG A 1 77 ? 4.363 -4.369 12.651 1.00 63.41 77 ARG A N 1
ATOM 598 C CA . ARG A 1 77 ? 4.810 -4.888 13.939 1.00 63.41 77 ARG A CA 1
ATOM 599 C C . ARG A 1 77 ? 4.117 -4.038 14.992 1.00 63.41 77 ARG A C 1
ATOM 601 O O . ARG A 1 77 ? 4.355 -2.837 15.029 1.00 63.41 77 ARG A O 1
ATOM 608 N N . GLU A 1 78 ? 3.238 -4.652 15.768 1.00 56.97 78 GLU A N 1
ATOM 609 C CA . GLU A 1 78 ? 2.761 -4.048 17.010 1.00 56.97 78 GLU A CA 1
ATOM 610 C C . GLU A 1 78 ? 3.949 -4.081 17.992 1.00 56.97 78 GLU A C 1
ATOM 612 O O . GLU A 1 78 ? 4.651 -5.100 18.052 1.00 56.97 78 GLU A O 1
ATOM 617 N N . GLU A 1 79 ? 4.239 -2.957 18.651 1.00 56.31 79 GLU A N 1
ATOM 618 C CA . GLU A 1 79 ? 5.271 -2.868 19.700 1.00 56.31 79 GLU A CA 1
ATOM 619 C C . GLU A 1 79 ? 4.855 -3.611 20.975 1.00 56.31 79 GLU A C 1
ATOM 621 O O . GLU A 1 79 ? 3.655 -3.564 21.333 1.00 56.31 79 GLU A O 1
#